Protein AF-A0A662Q399-F1 (afdb_monomer)

Structure (mmCIF, N/CA/C/O backbone):
data_AF-A0A662Q399-F1
#
_entry.id   AF-A0A662Q399-F1
#
loop_
_atom_site.group_PDB
_atom_site.id
_atom_site.type_symbol
_atom_site.label_atom_id
_atom_site.label_alt_id
_atom_site.label_comp_id
_atom_site.label_asym_id
_atom_site.label_entity_id
_atom_site.label_seq_id
_atom_site.pdbx_PDB_ins_code
_atom_site.Cartn_x
_atom_site.Cartn_y
_atom_site.Cartn_z
_atom_site.occupancy
_atom_site.B_iso_or_equiv
_atom_site.auth_seq_id
_atom_site.auth_comp_id
_atom_site.auth_asym_id
_atom_site.auth_atom_id
_atom_site.pdbx_PDB_model_num
ATOM 1 N N . VAL A 1 1 ? 0.016 -0.951 20.754 1.00 41.84 1 VAL A N 1
ATOM 2 C CA . VAL A 1 1 ? -0.625 -1.954 19.873 1.00 41.84 1 VAL A CA 1
ATOM 3 C C . VAL A 1 1 ? 0.482 -2.648 19.095 1.00 41.84 1 VAL A C 1
ATOM 5 O O . VAL A 1 1 ? 1.066 -2.036 18.216 1.00 41.84 1 VAL A O 1
ATOM 8 N N . SER A 1 2 ? 0.873 -3.854 19.509 1.00 47.62 2 SER A N 1
ATOM 9 C CA . SER A 1 2 ? 1.888 -4.662 18.822 1.00 47.62 2 SER A CA 1
ATOM 10 C C . SER A 1 2 ? 1.233 -5.969 18.406 1.00 47.62 2 SER A C 1
ATOM 12 O O . SER A 1 2 ? 1.162 -6.916 19.182 1.00 47.62 2 SER A O 1
ATOM 14 N N . ARG A 1 3 ? 0.682 -5.976 17.197 1.00 46.12 3 ARG A N 1
ATOM 15 C CA . ARG A 1 3 ? 0.411 -7.170 16.398 1.00 46.12 3 ARG A CA 1
ATOM 16 C C . ARG A 1 3 ? 0.568 -6.725 14.959 1.00 46.12 3 ARG A C 1
ATOM 18 O O . ARG A 1 3 ? -0.021 -5.726 14.561 1.00 46.12 3 ARG A O 1
ATOM 25 N N . LYS A 1 4 ? 1.413 -7.428 14.211 1.00 57.59 4 LYS A N 1
ATOM 26 C CA . LYS A 1 4 ? 1.781 -7.176 12.808 1.00 57.59 4 LYS A CA 1
ATOM 27 C C . LYS A 1 4 ? 0.601 -7.367 11.828 1.00 57.59 4 LYS A C 1
ATOM 29 O O . LYS A 1 4 ? 0.813 -7.770 10.694 1.00 57.59 4 LYS A O 1
ATOM 34 N N . GLU A 1 5 ? -0.628 -7.151 12.286 1.00 61.22 5 GLU A N 1
ATOM 35 C CA . GLU A 1 5 ? -1.873 -7.424 11.564 1.00 61.22 5 GLU A CA 1
ATOM 36 C C . GLU A 1 5 ? -2.336 -6.220 10.736 1.00 61.22 5 GLU A C 1
ATOM 38 O O . GLU A 1 5 ? -3.128 -6.393 9.820 1.00 61.22 5 GLU A O 1
ATOM 43 N N . LEU A 1 6 ? -1.828 -5.015 11.022 1.00 68.19 6 LEU A N 1
ATOM 44 C CA . LEU A 1 6 ? -2.197 -3.786 10.322 1.00 68.19 6 LEU A CA 1
ATOM 45 C C . LEU A 1 6 ? -0.966 -3.082 9.760 1.00 68.19 6 LEU A C 1
ATOM 47 O O . LEU A 1 6 ? 0.016 -2.866 10.477 1.00 68.19 6 LEU A O 1
ATOM 51 N N . ALA A 1 7 ? -1.034 -2.696 8.485 1.00 78.50 7 ALA A N 1
ATOM 52 C CA . ALA A 1 7 ? -0.051 -1.791 7.906 1.00 78.50 7 ALA A CA 1
ATOM 53 C C . ALA A 1 7 ? -0.134 -0.423 8.601 1.00 78.50 7 ALA A C 1
ATOM 55 O O . ALA A 1 7 ? -1.189 -0.021 9.100 1.00 78.50 7 ALA A O 1
ATOM 56 N N . LYS A 1 8 ? 0.975 0.318 8.635 1.00 78.50 8 LYS A N 1
ATOM 57 C CA . LYS A 1 8 ? 1.042 1.620 9.326 1.00 78.50 8 LYS A CA 1
ATOM 58 C C . LYS A 1 8 ? 0.017 2.608 8.767 1.00 78.50 8 LYS A C 1
ATOM 60 O O . LYS A 1 8 ? -0.556 3.404 9.504 1.00 78.50 8 LYS A O 1
ATOM 65 N N . GLU A 1 9 ? -0.241 2.502 7.471 1.00 84.50 9 GLU A N 1
ATOM 66 C CA . GLU A 1 9 ? -1.169 3.316 6.698 1.00 84.50 9 GLU A CA 1
ATOM 67 C C . GLU A 1 9 ? -2.642 3.023 7.027 1.00 84.50 9 GLU A C 1
ATOM 69 O O . GLU A 1 9 ? -3.494 3.855 6.738 1.00 84.50 9 GLU A O 1
ATOM 74 N N . ALA A 1 10 ? -2.948 1.884 7.658 1.00 87.25 10 ALA A N 1
ATOM 75 C CA . ALA A 1 10 ? -4.311 1.513 8.040 1.00 87.25 10 ALA A CA 1
ATOM 76 C C . ALA A 1 10 ? -4.788 2.190 9.332 1.00 87.25 10 ALA A C 1
ATOM 78 O O . ALA A 1 10 ? -5.990 2.337 9.546 1.00 87.25 10 ALA A O 1
ATOM 79 N N . ALA A 1 11 ? -3.866 2.592 10.216 1.00 88.06 11 ALA A N 1
ATOM 80 C CA . ALA A 1 11 ? -4.221 3.073 11.550 1.00 88.06 11 ALA A CA 1
ATOM 81 C C . ALA A 1 11 ? -5.193 4.274 11.536 1.00 88.06 11 ALA A C 1
ATOM 83 O O . ALA A 1 11 ? -6.176 4.226 12.278 1.00 88.06 11 ALA A O 1
ATOM 84 N N . PRO A 1 12 ? -5.007 5.315 10.697 1.00 89.69 12 PRO A N 1
ATOM 85 C CA . PRO A 1 12 ? -5.941 6.441 10.650 1.00 89.69 12 PRO A CA 1
ATOM 86 C C . PRO A 1 12 ? -7.351 6.044 10.194 1.00 89.69 12 PRO A C 1
ATOM 88 O O 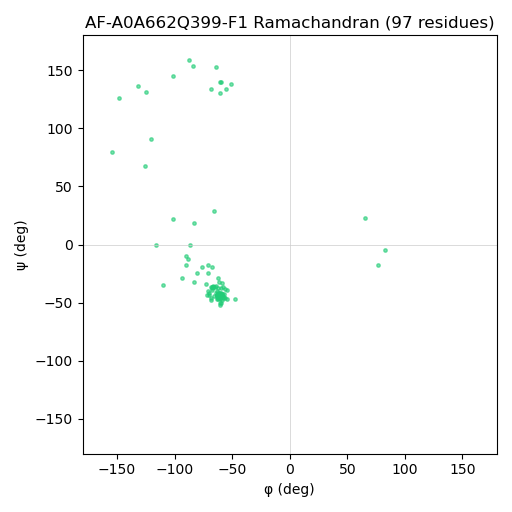. PRO A 1 12 ? -8.332 6.532 10.753 1.00 89.69 12 PRO A O 1
ATOM 91 N N . GLU A 1 13 ? -7.465 5.154 9.204 1.00 90.25 13 GLU A N 1
ATOM 92 C CA . GLU A 1 13 ? -8.762 4.707 8.676 1.00 90.25 13 GLU A CA 1
ATOM 93 C C . GLU A 1 13 ? -9.505 3.825 9.677 1.00 90.25 13 GLU A C 1
ATOM 95 O O . GLU A 1 13 ? -10.696 4.023 9.908 1.00 90.25 13 GLU A O 1
ATOM 100 N N . VAL A 1 14 ? -8.789 2.918 10.344 1.00 92.25 14 VAL A N 1
ATOM 101 C CA . VAL A 1 14 ? -9.348 2.083 11.413 1.00 92.25 14 VAL A CA 1
ATOM 102 C C . VAL A 1 14 ? -9.868 2.941 12.564 1.00 92.25 14 VAL A C 1
ATOM 104 O O . VAL A 1 14 ? -10.979 2.720 13.042 1.00 92.25 14 VAL A O 1
ATOM 107 N N . LEU A 1 15 ? -9.091 3.936 13.006 1.00 92.75 15 LEU A N 1
ATOM 108 C CA . LEU A 1 15 ? -9.504 4.835 14.086 1.00 92.75 15 LEU A CA 1
ATOM 109 C C . LEU A 1 15 ? -10.732 5.664 13.700 1.00 92.75 15 LEU A C 1
ATOM 111 O O . LEU A 1 15 ? -11.643 5.801 14.514 1.00 92.75 15 LEU A O 1
ATOM 115 N N . ARG A 1 16 ? -10.782 6.174 12.463 1.00 94.56 16 ARG A N 1
ATOM 116 C CA . ARG A 1 16 ? -11.956 6.884 11.941 1.00 94.56 16 ARG A CA 1
ATOM 117 C C . ARG A 1 16 ? -13.190 5.984 11.952 1.00 94.56 16 ARG A C 1
ATOM 119 O O . ARG A 1 16 ? -14.211 6.375 12.506 1.00 94.56 16 ARG A O 1
ATOM 126 N N . TRP A 1 17 ? -13.080 4.773 11.408 1.00 96.12 17 TRP A N 1
ATOM 127 C CA . TRP A 1 17 ? -14.203 3.840 11.337 1.00 96.12 17 TRP A CA 1
ATOM 128 C C . TRP A 1 17 ? -14.725 3.469 12.728 1.00 96.12 17 TRP A C 1
ATOM 130 O O . TRP A 1 17 ? -15.931 3.468 12.948 1.00 96.12 17 TRP A O 1
ATOM 140 N N . LEU A 1 18 ? -13.838 3.213 13.695 1.00 96.19 18 LEU A N 1
ATOM 141 C CA . LEU A 1 18 ? -14.235 2.915 15.077 1.00 96.19 18 LEU A CA 1
ATOM 142 C C . LEU A 1 18 ? -14.915 4.106 15.765 1.00 96.19 18 LEU A C 1
ATOM 144 O O . LEU A 1 18 ? -15.851 3.905 16.535 1.00 96.19 18 LEU A O 1
ATOM 148 N N . ALA A 1 19 ? -14.473 5.336 15.488 1.00 96.25 19 ALA A N 1
ATOM 149 C CA . ALA A 1 19 ? -15.108 6.542 16.016 1.00 96.25 19 ALA A CA 1
ATOM 150 C C . ALA A 1 19 ? -16.520 6.754 15.439 1.00 96.25 19 ALA A C 1
ATOM 152 O O . ALA A 1 19 ? -17.421 7.179 16.156 1.00 96.25 19 ALA A O 1
ATOM 153 N N . GLU A 1 20 ? -16.718 6.422 14.162 1.00 97.19 20 GLU A N 1
ATOM 154 C CA . GLU A 1 20 ? -18.022 6.471 13.486 1.00 97.19 20 GLU A CA 1
ATOM 155 C C . GLU A 1 20 ? -18.936 5.293 13.877 1.00 97.19 20 GLU A C 1
ATOM 157 O O . GLU A 1 20 ? -20.154 5.381 13.732 1.00 97.19 20 GLU A O 1
ATOM 162 N N . ASN A 1 21 ? -18.369 4.205 14.411 1.00 95.94 21 ASN A N 1
ATOM 163 C CA . ASN A 1 21 ? -19.074 2.973 14.771 1.00 95.94 21 ASN A CA 1
ATOM 164 C C . ASN A 1 21 ? -18.819 2.580 16.244 1.00 95.94 21 ASN A C 1
ATOM 166 O O . ASN A 1 21 ? -18.171 1.562 16.519 1.00 95.94 21 ASN A O 1
ATOM 170 N N . PRO A 1 22 ? -19.324 3.360 17.220 1.00 94.69 22 PRO A N 1
ATOM 171 C CA . PRO A 1 22 ? -19.103 3.085 18.635 1.00 94.69 22 PRO A CA 1
ATOM 172 C C . PRO A 1 22 ? -19.664 1.715 19.041 1.00 94.69 22 PRO A C 1
ATOM 174 O O . PRO A 1 22 ? -20.739 1.301 18.612 1.00 94.69 22 PRO A O 1
ATOM 177 N N . GLY A 1 23 ? -18.921 0.996 19.885 1.00 93.12 23 GLY A N 1
ATOM 178 C CA . GLY A 1 23 ? -19.277 -0.357 20.330 1.00 93.12 23 GLY A CA 1
ATOM 179 C C . GLY A 1 23 ? -18.881 -1.475 19.360 1.00 93.12 23 GLY A C 1
ATOM 180 O O . GLY A 1 23 ? -19.028 -2.646 19.708 1.00 93.12 23 GLY A O 1
ATOM 181 N N . LYS A 1 24 ? -18.343 -1.146 18.178 1.00 96.31 24 LYS A N 1
ATOM 182 C CA . LYS A 1 24 ? -17.759 -2.127 17.260 1.00 96.31 24 LYS A CA 1
ATOM 183 C C . LYS A 1 24 ? -16.313 -2.458 17.612 1.00 96.31 24 LYS A C 1
ATOM 185 O O . LYS A 1 24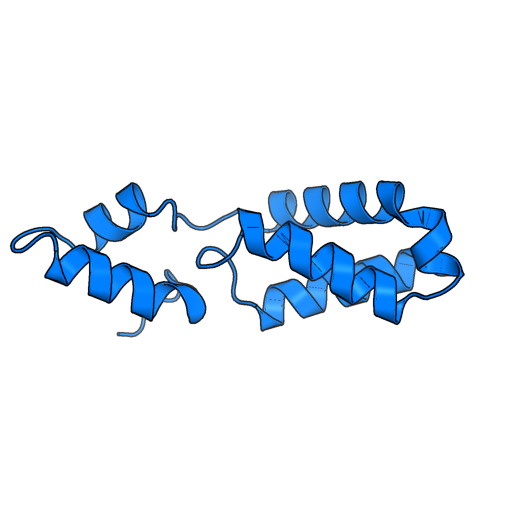 ? -15.584 -1.668 18.211 1.00 96.31 24 LYS A O 1
ATOM 190 N N . SER A 1 25 ? -15.900 -3.661 17.236 1.00 93.38 25 SER A N 1
ATOM 191 C CA . SER A 1 25 ? -14.564 -4.185 17.497 1.00 93.38 25 SER A CA 1
ATOM 192 C C . SER A 1 25 ? -13.561 -3.807 16.404 1.00 93.38 25 SER A C 1
ATOM 194 O O . SER A 1 25 ? -13.912 -3.563 15.250 1.00 93.38 25 SER A O 1
ATOM 196 N N . LEU A 1 26 ? -12.270 -3.850 16.751 1.00 89.31 26 LEU A N 1
ATOM 197 C CA . LEU A 1 26 ? -11.176 -3.701 15.785 1.00 89.31 26 LEU A CA 1
ATOM 198 C C . LEU A 1 26 ? -11.298 -4.699 14.625 1.00 89.31 26 LEU A C 1
ATOM 200 O O . LEU A 1 26 ? -11.052 -4.343 13.479 1.00 89.31 26 LEU A O 1
ATOM 204 N N . ARG A 1 27 ? -11.701 -5.941 14.911 1.00 88.62 27 ARG A N 1
ATOM 205 C CA . ARG A 1 27 ? -11.875 -6.976 13.888 1.00 88.62 27 ARG A CA 1
ATOM 206 C C . ARG A 1 27 ? -12.945 -6.588 12.870 1.00 88.62 27 ARG A C 1
ATOM 208 O O . ARG A 1 27 ? -12.713 -6.740 11.676 1.00 88.62 27 ARG A O 1
ATOM 215 N N . GLU A 1 28 ? -14.076 -6.061 13.333 1.00 92.00 28 GLU A N 1
ATOM 216 C CA . GLU A 1 28 ? -15.134 -5.569 12.443 1.00 92.00 28 GLU A CA 1
ATOM 217 C C . GLU A 1 28 ? -14.642 -4.403 11.581 1.00 92.00 28 GLU A C 1
ATOM 219 O O . GLU A 1 28 ? -14.946 -4.372 10.395 1.00 92.00 28 GLU A O 1
ATOM 224 N N . ALA A 1 29 ? -13.812 -3.508 12.129 1.00 92.25 29 ALA A N 1
ATOM 225 C CA . ALA A 1 29 ? -13.193 -2.435 11.351 1.00 92.25 29 ALA A CA 1
ATOM 226 C C . ALA A 1 29 ? -12.281 -2.983 10.241 1.00 92.25 29 ALA A C 1
ATOM 228 O O . ALA A 1 29 ? -12.363 -2.549 9.096 1.00 92.25 29 ALA A O 1
ATOM 229 N N . VAL A 1 30 ? -11.433 -3.970 10.555 1.00 88.62 30 VAL A N 1
ATOM 230 C CA . VAL A 1 30 ? -10.541 -4.609 9.570 1.00 88.62 30 VAL A CA 1
ATOM 231 C C . VAL A 1 30 ? -11.327 -5.293 8.457 1.00 88.62 30 VAL A C 1
ATOM 233 O O . VAL A 1 30 ? -10.954 -5.195 7.288 1.00 88.62 30 VAL A O 1
ATOM 236 N N . GLU A 1 31 ? -12.415 -5.977 8.806 1.00 89.25 31 GLU A N 1
ATOM 237 C CA . GLU A 1 31 ? -13.288 -6.631 7.833 1.00 89.25 31 GLU A CA 1
ATOM 238 C C . GLU A 1 31 ? -14.037 -5.608 6.967 1.00 89.25 31 GLU A C 1
ATOM 240 O O . GLU A 1 31 ? -14.029 -5.745 5.744 1.00 89.25 31 GLU A O 1
ATOM 245 N N . ALA A 1 32 ? -14.609 -4.563 7.570 1.00 89.81 32 ALA A N 1
ATOM 246 C CA . ALA A 1 32 ? -15.363 -3.524 6.869 1.00 89.81 32 ALA A CA 1
ATOM 247 C C . ALA A 1 32 ? -14.491 -2.665 5.940 1.00 89.81 32 ALA A C 1
ATOM 249 O O . ALA A 1 32 ? -14.937 -2.274 4.864 1.00 89.81 32 ALA A O 1
ATOM 250 N N . LEU A 1 33 ? -13.245 -2.395 6.336 1.00 88.25 33 LEU A N 1
ATOM 251 C CA . LEU A 1 33 ? -12.290 -1.604 5.557 1.00 88.25 33 LEU A CA 1
ATOM 252 C C . LEU A 1 33 ? -11.498 -2.447 4.541 1.00 88.25 33 LEU A C 1
ATOM 254 O O . LEU A 1 33 ? -10.650 -1.916 3.830 1.00 88.25 33 LEU A O 1
ATOM 258 N N . GLY A 1 34 ? -11.729 -3.764 4.470 1.00 86.25 34 GLY A N 1
ATOM 259 C CA . GLY A 1 34 ? -11.000 -4.644 3.551 1.00 86.25 34 GLY A CA 1
ATOM 260 C C . GLY A 1 34 ? -9.503 -4.760 3.866 1.00 86.25 34 GLY A C 1
ATOM 261 O O . GLY A 1 34 ? -8.711 -5.130 3.003 1.00 86.25 34 GLY A O 1
ATOM 262 N N . LEU A 1 35 ? -9.105 -4.489 5.110 1.00 86.12 35 LEU A N 1
ATOM 263 C CA . LEU A 1 35 ? -7.712 -4.453 5.570 1.00 86.12 35 LEU A CA 1
ATOM 264 C C . LEU A 1 35 ? -7.160 -5.839 5.918 1.00 86.12 35 LEU A C 1
ATOM 266 O O . LEU A 1 35 ? -6.166 -5.964 6.635 1.00 86.12 35 LEU A O 1
ATOM 270 N N . LYS A 1 36 ? -7.813 -6.901 5.435 1.00 79.50 36 LYS A N 1
ATOM 271 C CA . LYS A 1 36 ? -7.346 -8.266 5.657 1.00 79.50 36 LYS A CA 1
ATOM 272 C C . LYS A 1 36 ? -5.938 -8.431 5.068 1.00 79.50 36 LYS A C 1
ATOM 274 O O . LYS A 1 36 ? -5.689 -7.921 3.966 1.00 79.50 36 LYS A O 1
ATOM 279 N N . PRO A 1 37 ? -5.044 -9.155 5.770 1.00 72.25 37 PRO A N 1
ATOM 280 C CA . PRO A 1 37 ? -3.720 -9.471 5.259 1.00 72.25 37 PRO A CA 1
ATOM 281 C C . PRO A 1 37 ? -3.808 -10.078 3.861 1.00 72.25 37 PRO A C 1
ATOM 283 O O . PRO A 1 37 ? -4.685 -10.898 3.586 1.00 72.25 37 PRO A O 1
ATOM 286 N N . VAL A 1 38 ? -2.899 -9.658 2.989 1.00 83.31 38 VAL A N 1
ATOM 287 C CA . VAL A 1 38 ? -2.724 -10.244 1.659 1.00 83.31 38 VAL A CA 1
ATOM 288 C C . VAL A 1 38 ? -1.539 -11.178 1.639 1.00 83.31 38 VAL A C 1
ATOM 290 O O . VAL A 1 38 ? -0.513 -10.912 2.271 1.00 83.31 38 VAL A O 1
ATOM 293 N N . GLU A 1 39 ? -1.668 -12.238 0.854 1.00 87.50 39 GLU A N 1
ATOM 294 C CA . GLU A 1 39 ? -0.548 -13.109 0.545 1.00 87.50 39 GLU A CA 1
ATOM 295 C C . GLU A 1 39 ? 0.460 -12.364 -0.330 1.00 87.50 39 GLU A C 1
ATOM 297 O O . GLU A 1 39 ? 0.109 -11.718 -1.319 1.00 87.50 39 GLU A O 1
ATOM 302 N N . LEU A 1 40 ? 1.746 -12.465 0.013 1.00 85.81 40 LEU A N 1
ATOM 303 C CA . LEU A 1 40 ? 2.799 -11.767 -0.734 1.00 85.81 40 LEU A CA 1
ATOM 304 C C . LEU A 1 40 ? 2.882 -12.229 -2.192 1.00 85.81 40 LEU A C 1
ATOM 306 O O . LEU A 1 40 ? 3.236 -11.427 -3.050 1.00 85.81 40 LEU A O 1
ATOM 310 N N . GLY A 1 41 ? 2.508 -13.480 -2.475 1.00 90.69 41 GLY A N 1
ATOM 311 C CA . GLY A 1 41 ? 2.446 -14.007 -3.839 1.00 90.69 41 GLY A CA 1
ATOM 312 C C . GLY A 1 41 ? 1.403 -13.306 -4.717 1.00 90.69 41 GLY A C 1
ATOM 313 O O . GLY A 1 41 ? 1.671 -13.067 -5.890 1.00 90.69 41 GLY A O 1
ATOM 314 N N . GLU A 1 42 ? 0.253 -12.907 -4.160 1.00 92.19 42 GLU A N 1
ATOM 315 C CA . GLU A 1 42 ? -0.767 -12.126 -4.884 1.00 92.19 42 GLU A CA 1
ATOM 316 C C . GLU A 1 42 ? -0.224 -10.739 -5.247 1.00 92.19 42 GLU A C 1
ATOM 318 O O . GLU A 1 42 ? -0.358 -10.272 -6.381 1.00 92.19 42 GLU A O 1
ATOM 323 N N . VAL A 1 43 ? 0.450 -10.099 -4.287 1.00 93.38 43 VAL A N 1
ATOM 324 C CA . VAL A 1 43 ? 1.073 -8.788 -4.490 1.00 93.38 43 VAL A CA 1
ATOM 325 C C . VAL A 1 43 ? 2.156 -8.876 -5.565 1.00 93.38 43 VAL A C 1
ATOM 327 O O . VAL A 1 43 ? 2.169 -8.057 -6.480 1.00 93.38 43 VAL A O 1
ATOM 330 N N . GLU A 1 44 ? 3.031 -9.882 -5.497 1.00 94.69 44 GLU A N 1
ATOM 331 C CA . GLU A 1 44 ? 4.077 -10.115 -6.497 1.00 94.69 44 GLU A CA 1
ATOM 332 C C . GLU A 1 44 ? 3.497 -10.358 -7.895 1.00 94.69 44 GLU A C 1
ATOM 334 O O . GLU A 1 44 ? 3.936 -9.715 -8.852 1.00 94.69 44 GLU A O 1
ATOM 339 N N . ALA A 1 45 ? 2.483 -11.218 -8.021 1.00 95.25 45 ALA A N 1
ATOM 340 C CA . ALA A 1 45 ? 1.815 -11.475 -9.294 1.00 95.25 45 ALA A CA 1
ATOM 341 C C . ALA A 1 45 ? 1.246 -10.184 -9.899 1.00 95.25 45 ALA A C 1
ATOM 343 O O . ALA A 1 45 ? 1.443 -9.912 -11.085 1.00 95.25 45 ALA A O 1
ATOM 344 N N . LYS A 1 46 ? 0.622 -9.333 -9.072 1.00 95.75 46 LYS A N 1
ATOM 345 C CA . LYS A 1 46 ? 0.096 -8.047 -9.539 1.00 95.75 46 LYS A CA 1
ATOM 346 C C . LYS A 1 46 ? 1.197 -7.076 -9.962 1.00 95.75 46 LYS A C 1
ATOM 348 O O . LYS A 1 46 ? 1.013 -6.332 -10.923 1.00 95.75 46 LYS A O 1
ATOM 353 N N . ILE A 1 47 ? 2.338 -7.071 -9.271 1.00 95.56 47 ILE A N 1
ATOM 354 C CA . ILE A 1 47 ? 3.490 -6.256 -9.676 1.00 95.56 47 ILE A CA 1
ATOM 355 C C . ILE A 1 47 ? 4.008 -6.716 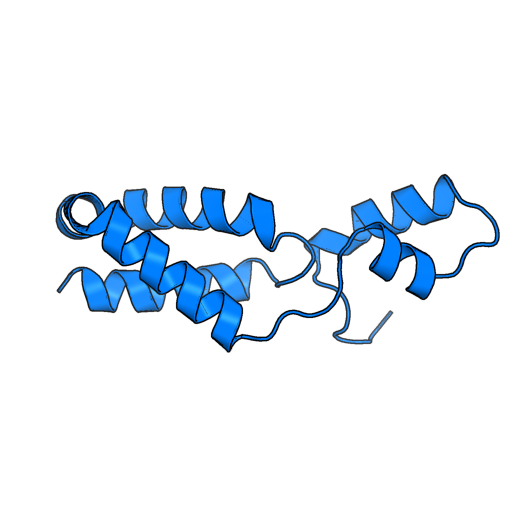-11.043 1.00 95.56 47 ILE A C 1
ATOM 357 O O . ILE A 1 47 ? 4.268 -5.864 -11.888 1.00 95.56 47 ILE A O 1
ATOM 361 N N . ARG A 1 48 ? 4.124 -8.030 -11.280 1.00 95.50 48 ARG A N 1
ATOM 362 C CA . ARG A 1 48 ? 4.574 -8.582 -12.570 1.00 95.50 48 ARG A CA 1
ATOM 363 C C . ARG A 1 48 ? 3.620 -8.229 -13.710 1.00 95.50 48 ARG A C 1
ATOM 365 O O . ARG A 1 48 ? 4.078 -7.738 -14.733 1.00 95.50 48 ARG A O 1
ATOM 372 N N . GLU A 1 49 ? 2.312 -8.356 -13.494 1.00 95.75 49 GLU A N 1
ATOM 373 C CA . GLU A 1 49 ? 1.290 -7.932 -14.465 1.00 95.75 49 GLU A CA 1
ATOM 374 C C . GLU A 1 49 ? 1.437 -6.442 -14.834 1.00 95.75 49 GLU A C 1
ATOM 376 O O . GLU A 1 49 ? 1.412 -6.064 -16.006 1.00 95.75 49 GLU A O 1
ATOM 381 N N . LEU A 1 50 ? 1.626 -5.571 -13.834 1.00 95.31 50 LEU A N 1
ATOM 382 C CA . LEU A 1 50 ? 1.841 -4.143 -14.076 1.00 95.31 50 LEU A CA 1
ATOM 383 C C . LEU A 1 50 ? 3.188 -3.873 -14.757 1.00 95.31 50 LEU A C 1
ATOM 385 O O . LEU A 1 50 ? 3.271 -2.978 -15.596 1.00 95.31 50 LEU A O 1
ATOM 389 N N . ALA A 1 51 ? 4.231 -4.629 -14.419 1.00 93.56 51 ALA A N 1
ATOM 390 C CA . ALA A 1 51 ? 5.532 -4.500 -15.053 1.00 93.56 51 ALA A CA 1
ATOM 391 C C . ALA A 1 51 ? 5.449 -4.848 -16.548 1.00 93.56 51 ALA A C 1
ATOM 393 O O . ALA A 1 51 ? 5.875 -4.054 -17.382 1.00 93.56 51 ALA A O 1
ATOM 394 N N . GLU A 1 52 ? 4.803 -5.957 -16.906 1.00 93.50 52 GLU A N 1
ATOM 395 C CA . GLU A 1 52 ? 4.553 -6.326 -18.304 1.00 93.50 52 GLU A CA 1
ATOM 396 C C . GLU A 1 52 ? 3.755 -5.241 -19.040 1.00 93.50 52 GLU A C 1
ATOM 398 O O . GLU A 1 52 ? 4.155 -4.789 -20.115 1.00 93.50 52 GLU A O 1
ATOM 403 N N . LYS A 1 53 ? 2.681 -4.734 -18.417 1.00 94.50 53 LYS A N 1
ATOM 404 C CA . LYS A 1 53 ? 1.857 -3.644 -18.965 1.00 94.50 53 LYS A CA 1
ATOM 405 C C . LYS A 1 53 ? 2.657 -2.367 -19.246 1.00 94.50 53 LYS A C 1
ATOM 407 O O . LYS A 1 53 ? 2.368 -1.665 -20.213 1.00 94.50 53 LYS A O 1
ATOM 412 N N . TYR A 1 54 ? 3.635 -2.040 -18.401 1.00 93.44 54 TYR A N 1
ATOM 413 C CA . TYR A 1 54 ? 4.469 -0.842 -18.527 1.00 93.44 54 TYR A CA 1
ATOM 414 C C . TYR A 1 54 ? 5.861 -1.136 -19.121 1.00 93.44 54 TYR A C 1
ATOM 416 O O . TYR A 1 54 ? 6.771 -0.327 -18.944 1.00 93.44 54 TYR A O 1
ATOM 424 N N . GLY A 1 55 ? 6.035 -2.244 -19.855 1.00 91.12 55 GLY A N 1
ATOM 425 C CA . GLY A 1 55 ? 7.325 -2.710 -20.389 1.00 91.12 55 GLY A CA 1
ATOM 426 C C . GLY A 1 55 ? 8.174 -1.640 -21.089 1.00 91.12 55 GLY A C 1
ATOM 427 O O . GLY A 1 55 ? 9.361 -1.493 -20.797 1.00 91.12 55 GLY A O 1
ATOM 428 N N . ASP A 1 56 ? 7.575 -0.834 -21.970 1.00 92.44 56 ASP A N 1
ATOM 429 C CA . ASP A 1 56 ? 8.287 0.256 -22.659 1.00 92.44 56 ASP A CA 1
ATOM 430 C C . ASP A 1 56 ? 8.739 1.372 -21.708 1.00 92.44 56 ASP A C 1
ATOM 432 O O . ASP A 1 56 ? 9.825 1.944 -21.854 1.00 92.44 56 ASP A O 1
ATOM 436 N N . LEU A 1 57 ? 7.920 1.678 -20.701 1.00 93.00 57 LEU A N 1
ATOM 437 C CA . LEU A 1 57 ? 8.240 2.684 -19.696 1.00 93.00 57 LEU A CA 1
ATOM 438 C C . LEU A 1 57 ? 9.317 2.188 -18.727 1.00 93.00 57 LEU A C 1
ATOM 440 O O . LEU A 1 57 ? 10.146 2.984 -18.299 1.00 93.00 57 LEU A O 1
ATOM 444 N N . LEU A 1 58 ? 9.341 0.891 -18.406 1.00 93.56 58 LEU A N 1
ATOM 445 C CA . LEU A 1 58 ? 10.388 0.291 -17.576 1.00 93.56 58 LEU A CA 1
ATOM 446 C C . LEU A 1 58 ? 11.765 0.443 -18.210 1.00 93.56 58 LEU A C 1
ATOM 448 O O . LEU A 1 58 ? 12.707 0.795 -17.510 1.00 93.56 58 LEU A O 1
ATOM 452 N N . ARG A 1 59 ? 11.865 0.235 -19.527 1.00 91.19 59 ARG A N 1
ATOM 453 C CA . ARG A 1 59 ? 13.122 0.388 -20.271 1.00 91.19 59 ARG A CA 1
ATOM 454 C C . ARG A 1 59 ? 13.539 1.848 -20.429 1.00 91.19 59 ARG A C 1
ATOM 456 O O . ARG A 1 59 ? 14.707 2.181 -20.266 1.00 91.19 59 ARG A O 1
ATOM 463 N N . SER A 1 60 ? 12.593 2.728 -20.754 1.00 94.31 60 SER A N 1
ATOM 464 C CA . SER A 1 60 ? 12.893 4.135 -21.065 1.00 94.31 60 SER A CA 1
ATOM 465 C C . SER A 1 60 ? 13.019 5.033 -19.829 1.00 94.31 60 SER A C 1
ATOM 467 O O . SER A 1 60 ? 13.788 5.993 -19.839 1.00 94.31 60 SER A O 1
ATOM 469 N N . ASN A 1 61 ? 12.269 4.754 -18.759 1.00 94.62 61 ASN A N 1
ATOM 470 C CA . ASN A 1 61 ? 12.302 5.515 -17.513 1.00 94.62 61 ASN A CA 1
ATOM 471 C C . ASN A 1 61 ? 11.869 4.658 -16.300 1.00 94.62 61 ASN A C 1
ATOM 473 O O . ASN A 1 61 ? 10.746 4.811 -15.794 1.00 94.62 61 ASN A O 1
ATOM 477 N N . PRO A 1 62 ? 12.771 3.808 -15.769 1.00 92.75 62 PRO A N 1
ATOM 478 C CA . PRO A 1 62 ? 12.468 2.905 -14.657 1.00 92.75 62 PRO A CA 1
ATOM 479 C C . PRO A 1 62 ? 11.931 3.631 -13.415 1.00 92.75 62 PRO A C 1
ATOM 481 O O . PRO A 1 62 ? 10.996 3.165 -12.768 1.00 92.75 62 PRO A O 1
ATOM 484 N N . ARG A 1 63 ? 12.467 4.819 -13.094 1.00 93.75 63 ARG A N 1
ATOM 485 C CA . ARG A 1 63 ? 12.020 5.611 -11.932 1.00 93.75 63 ARG A CA 1
ATOM 486 C C . ARG A 1 63 ? 10.562 6.047 -12.066 1.00 93.75 63 ARG A C 1
ATOM 488 O O . ARG A 1 63 ? 9.800 5.957 -11.103 1.00 93.75 63 ARG A O 1
ATOM 495 N N . LYS A 1 64 ? 10.160 6.505 -13.256 1.00 94.75 64 LYS A N 1
ATOM 496 C CA . LYS A 1 64 ? 8.765 6.867 -13.532 1.00 94.75 64 LYS A CA 1
ATOM 497 C C . LYS A 1 64 ? 7.863 5.633 -13.513 1.00 94.75 64 LYS A C 1
ATOM 499 O O . LYS A 1 64 ? 6.769 5.714 -12.960 1.00 94.75 64 LYS A O 1
ATOM 504 N N . ALA A 1 65 ? 8.328 4.501 -14.046 1.00 95.12 65 ALA A N 1
ATOM 505 C CA . ALA A 1 65 ? 7.593 3.240 -13.988 1.00 95.12 65 ALA A CA 1
ATOM 506 C C . ALA A 1 65 ? 7.312 2.812 -12.538 1.00 95.12 65 ALA A C 1
ATOM 508 O O . ALA A 1 65 ? 6.157 2.559 -12.204 1.00 95.12 65 ALA A O 1
ATOM 509 N N . VAL A 1 66 ? 8.320 2.842 -11.653 1.00 95.88 66 VAL A N 1
ATOM 510 C CA . VAL A 1 66 ? 8.138 2.567 -10.213 1.00 95.88 66 VAL A CA 1
ATOM 511 C C . VAL A 1 66 ? 7.060 3.470 -9.615 1.00 95.88 66 VAL A C 1
ATOM 513 O O . VAL A 1 66 ? 6.173 2.980 -8.922 1.00 95.88 66 VAL A O 1
ATOM 516 N N . SER A 1 67 ? 7.090 4.777 -9.899 1.00 95.94 67 SER A N 1
ATOM 517 C CA . SER A 1 67 ? 6.098 5.717 -9.359 1.00 95.94 67 SER A CA 1
ATOM 518 C C . SER A 1 67 ? 4.669 5.409 -9.823 1.00 95.94 67 SER A C 1
ATOM 520 O O . SER A 1 67 ? 3.749 5.458 -9.005 1.00 95.94 67 SER A O 1
ATOM 522 N N . ILE A 1 68 ? 4.475 5.062 -11.099 1.00 95.50 68 ILE A N 1
ATOM 523 C CA . ILE A 1 68 ? 3.155 4.709 -11.645 1.00 95.50 68 ILE A CA 1
ATOM 524 C C . ILE A 1 68 ? 2.663 3.382 -11.063 1.00 95.50 68 ILE A C 1
ATOM 526 O O . ILE A 1 68 ? 1.537 3.312 -10.572 1.00 95.50 68 ILE A O 1
ATOM 530 N N . ILE A 1 69 ? 3.519 2.357 -11.054 1.00 95.62 69 ILE A N 1
ATOM 531 C CA . ILE A 1 69 ? 3.200 1.032 -10.509 1.00 95.62 69 ILE A CA 1
ATOM 532 C C . ILE A 1 69 ? 2.831 1.145 -9.026 1.00 95.62 69 ILE A C 1
ATOM 534 O O . ILE A 1 69 ? 1.817 0.598 -8.599 1.00 95.62 69 ILE A O 1
ATOM 538 N N . MET A 1 70 ? 3.590 1.920 -8.246 1.00 95.69 70 MET A N 1
ATOM 539 C CA . MET A 1 70 ? 3.257 2.206 -6.848 1.00 95.69 70 MET A CA 1
ATOM 540 C C . MET A 1 70 ? 1.894 2.883 -6.707 1.00 95.69 70 MET A C 1
ATOM 542 O O . MET A 1 70 ? 1.122 2.509 -5.828 1.00 95.69 70 MET A O 1
ATOM 546 N N . GLY A 1 71 ? 1.579 3.856 -7.566 1.00 94.81 71 GLY A N 1
ATOM 547 C CA . GLY A 1 71 ? 0.279 4.524 -7.569 1.00 94.81 71 GLY A CA 1
ATOM 548 C C . GLY A 1 71 ? -0.881 3.555 -7.808 1.00 94.81 71 GLY A C 1
ATOM 549 O O . GLY A 1 71 ? -1.895 3.637 -7.117 1.00 94.81 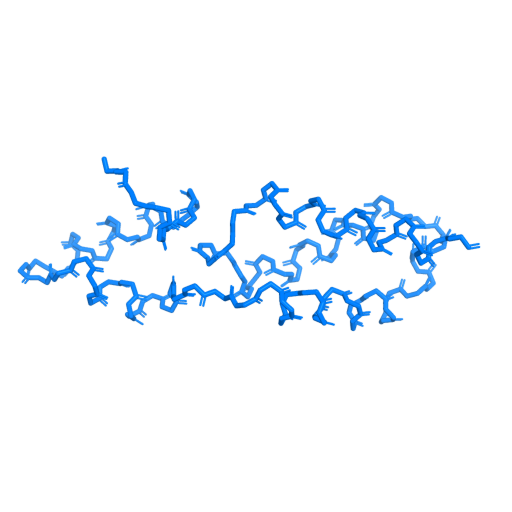71 GLY A O 1
ATOM 550 N N . ASP A 1 72 ? -0.725 2.614 -8.737 1.00 95.00 72 ASP A N 1
ATOM 551 C CA . ASP A 1 72 ? -1.741 1.598 -9.023 1.00 95.00 72 ASP A CA 1
ATOM 552 C C . ASP A 1 72 ? -1.878 0.580 -7.884 1.00 95.00 72 ASP A C 1
ATOM 554 O O . ASP 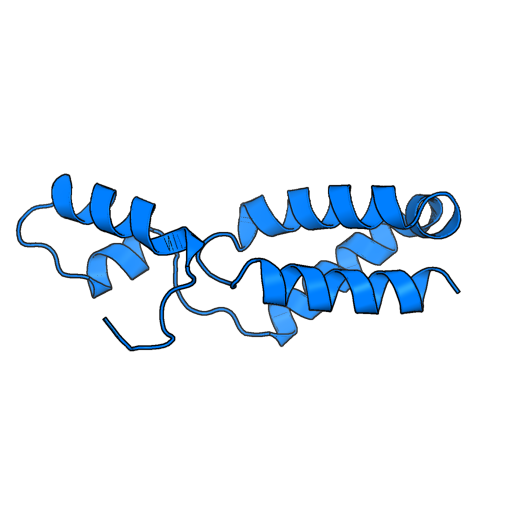A 1 72 ? -2.994 0.288 -7.452 1.00 95.00 72 ASP A O 1
ATOM 558 N N . LEU A 1 73 ? -0.767 0.103 -7.320 1.00 94.62 73 LEU A N 1
ATOM 559 C CA . LEU A 1 73 ? -0.793 -0.841 -6.199 1.00 94.62 73 LEU A CA 1
ATOM 560 C C . LEU A 1 73 ? -1.361 -0.211 -4.925 1.00 94.62 73 LEU A C 1
ATOM 562 O O . LEU A 1 73 ? -2.106 -0.860 -4.197 1.00 94.62 73 LEU A O 1
ATOM 566 N N . MET A 1 74 ? -1.075 1.064 -4.665 1.00 91.12 74 MET A N 1
ATOM 567 C CA . MET A 1 74 ? -1.598 1.783 -3.501 1.00 91.12 74 MET A CA 1
ATOM 568 C C . MET A 1 74 ? -3.114 2.004 -3.553 1.00 91.12 74 MET A C 1
ATOM 570 O O . MET A 1 74 ? -3.715 2.223 -2.507 1.00 91.12 74 MET A O 1
ATOM 574 N N . LYS A 1 75 ? -3.760 1.919 -4.721 1.00 90.69 75 LYS A N 1
ATOM 575 C CA . LYS A 1 75 ? -5.234 1.925 -4.803 1.00 90.69 75 LYS A CA 1
ATOM 576 C C . LYS A 1 75 ? -5.849 0.625 -4.279 1.00 90.69 75 LYS A C 1
ATOM 578 O O . LYS A 1 75 ? -7.004 0.626 -3.879 1.00 90.69 75 LYS A O 1
ATOM 583 N N . VAL A 1 76 ? -5.089 -0.472 -4.303 1.00 89.31 76 VAL A N 1
ATOM 584 C CA . VAL A 1 76 ? -5.586 -1.834 -4.038 1.00 89.31 76 VAL A CA 1
ATOM 585 C C . VAL A 1 76 ? -5.078 -2.394 -2.705 1.00 89.31 76 VAL A C 1
ATOM 587 O O . VAL A 1 76 ? -5.787 -3.135 -2.023 1.00 89.31 76 VAL A O 1
ATOM 590 N N . TYR A 1 77 ? -3.844 -2.055 -2.329 1.00 90.81 77 TYR A N 1
ATOM 591 C CA . TYR A 1 77 ? -3.124 -2.668 -1.209 1.00 90.81 77 TYR A CA 1
ATOM 592 C C . TYR A 1 77 ? -2.808 -1.704 -0.063 1.00 90.81 77 TYR A C 1
ATOM 594 O O . TYR A 1 77 ? -2.217 -2.125 0.935 1.00 90.81 77 TYR A O 1
ATOM 602 N N . ARG A 1 78 ? -3.193 -0.424 -0.168 1.00 87.75 78 ARG A N 1
ATOM 603 C CA . ARG A 1 78 ? -3.038 0.527 0.941 1.00 87.75 78 ARG A CA 1
ATOM 604 C C . ARG A 1 78 ? -3.730 -0.021 2.185 1.00 87.75 78 ARG A C 1
ATOM 606 O O . ARG A 1 78 ? -4.829 -0.5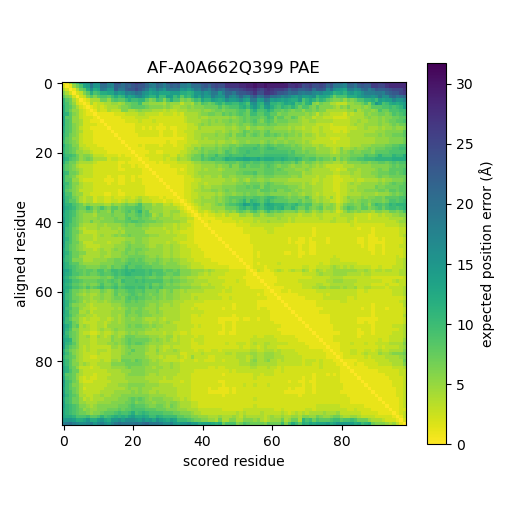55 2.112 1.00 87.75 78 ARG A O 1
ATOM 613 N N . GLY A 1 79 ? -3.036 0.060 3.316 1.00 87.12 79 GLY A N 1
ATOM 614 C CA . GLY A 1 79 ? -3.526 -0.459 4.591 1.00 87.12 79 GLY A CA 1
ATOM 615 C C . GLY A 1 79 ? -3.439 -1.988 4.742 1.00 87.12 79 GLY A C 1
ATOM 616 O O . GLY A 1 79 ? -3.425 -2.479 5.868 1.00 87.12 79 GLY A O 1
ATOM 617 N N . ARG A 1 80 ? -3.290 -2.740 3.643 1.00 88.00 80 ARG A N 1
ATOM 618 C CA . ARG A 1 80 ? -3.109 -4.206 3.631 1.00 88.00 80 ARG A CA 1
ATOM 619 C C . ARG A 1 80 ? -1.631 -4.609 3.605 1.00 88.00 80 ARG A C 1
ATOM 621 O O . ARG A 1 80 ? -1.267 -5.664 4.116 1.00 88.00 80 ARG A O 1
ATOM 628 N N . VAL A 1 81 ? -0.773 -3.764 3.027 1.00 88.00 81 VAL A N 1
ATOM 629 C CA . VAL A 1 81 ? 0.685 -3.952 2.933 1.00 88.00 81 VAL A CA 1
ATOM 630 C C . VAL A 1 81 ? 1.393 -2.670 3.367 1.00 88.00 81 VAL A C 1
ATOM 632 O O . VAL A 1 81 ? 0.993 -1.582 2.961 1.00 88.00 81 VAL A O 1
ATOM 635 N N . ASP A 1 82 ? 2.459 -2.798 4.165 1.00 87.81 82 ASP A N 1
ATOM 636 C CA . ASP A 1 82 ? 3.335 -1.668 4.514 1.00 87.81 82 ASP A CA 1
ATOM 637 C C . ASP A 1 82 ? 3.962 -1.076 3.241 1.00 87.81 82 ASP A C 1
ATOM 639 O O . ASP A 1 82 ? 4.513 -1.803 2.403 1.00 87.81 82 ASP A O 1
ATOM 643 N N . GLY A 1 83 ? 3.881 0.248 3.095 1.00 89.4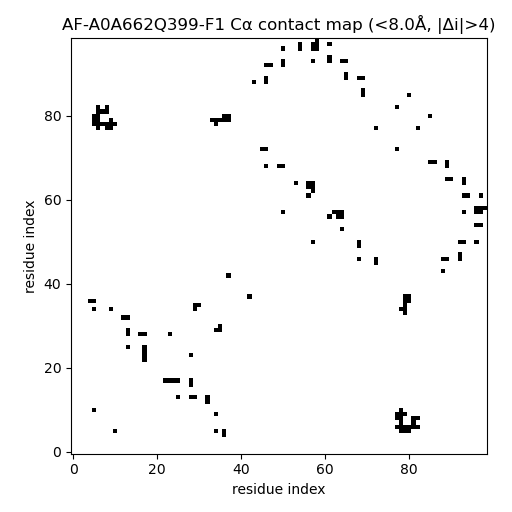4 83 GLY A N 1
ATOM 644 C CA . GLY A 1 83 ? 4.308 0.929 1.879 1.00 89.44 83 GLY A CA 1
ATOM 645 C C . GLY A 1 83 ? 5.794 0.761 1.563 1.00 89.44 83 GLY A C 1
ATOM 646 O O . GLY A 1 83 ? 6.155 0.674 0.388 1.00 89.44 83 GLY A O 1
ATOM 647 N N . ALA A 1 84 ? 6.655 0.642 2.578 1.00 90.81 84 ALA A N 1
ATOM 648 C CA . ALA A 1 84 ? 8.082 0.411 2.369 1.00 90.81 84 ALA A CA 1
ATOM 649 C C . ALA A 1 84 ? 8.341 -1.006 1.845 1.00 90.81 84 ALA A C 1
ATOM 651 O O . ALA A 1 84 ? 9.140 -1.186 0.924 1.00 90.81 84 ALA A O 1
ATOM 652 N N . LYS A 1 85 ? 7.621 -2.008 2.367 1.00 91.31 85 LYS A N 1
ATOM 653 C CA . LYS A 1 85 ? 7.689 -3.381 1.846 1.00 91.31 85 LYS A CA 1
ATOM 654 C C . LYS A 1 85 ? 7.194 -3.455 0.401 1.00 91.31 85 LYS A C 1
ATOM 656 O O . LYS A 1 85 ? 7.834 -4.092 -0.433 1.00 91.31 85 LYS A O 1
ATOM 661 N N . LEU A 1 86 ? 6.087 -2.781 0.092 1.00 92.81 86 LEU A N 1
ATOM 662 C CA . LEU A 1 86 ? 5.547 -2.716 -1.267 1.00 92.81 86 LEU A CA 1
ATOM 663 C C . LEU A 1 86 ? 6.536 -2.057 -2.236 1.00 92.81 86 LEU A C 1
ATOM 665 O O . LEU A 1 86 ? 6.818 -2.609 -3.297 1.00 92.81 86 LEU A O 1
ATOM 669 N N . TYR A 1 87 ? 7.137 -0.937 -1.830 1.00 95.25 87 TYR A N 1
AT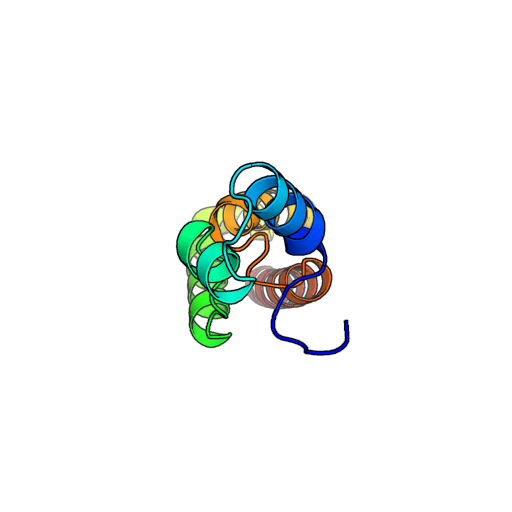OM 670 C CA . TYR A 1 87 ? 8.166 -0.248 -2.605 1.00 95.25 87 TYR A CA 1
ATOM 671 C C . TYR A 1 87 ? 9.388 -1.131 -2.889 1.00 95.25 87 TYR A C 1
ATOM 673 O O . TYR A 1 87 ? 9.888 -1.139 -4.015 1.00 95.25 87 TYR A O 1
ATOM 681 N N . GLN A 1 88 ? 9.858 -1.899 -1.899 1.00 95.44 88 GLN A N 1
ATOM 682 C CA . GLN A 1 88 ? 10.968 -2.839 -2.082 1.00 95.44 88 GLN A CA 1
ATOM 683 C C . GLN A 1 88 ? 10.646 -3.915 -3.127 1.00 95.44 88 GLN A C 1
ATOM 685 O O . GLN A 1 88 ? 11.470 -4.173 -4.003 1.00 95.44 88 GLN A O 1
ATOM 690 N N . MET A 1 89 ? 9.448 -4.509 -3.069 1.00 95.38 89 MET A N 1
ATOM 691 C CA . MET A 1 89 ? 9.018 -5.529 -4.036 1.00 95.38 89 MET A CA 1
ATOM 692 C C . MET A 1 89 ? 8.928 -4.957 -5.456 1.00 95.38 89 MET A C 1
ATOM 694 O O . MET A 1 89 ? 9.457 -5.554 -6.392 1.00 95.38 89 MET A O 1
ATOM 698 N N . VAL A 1 90 ? 8.325 -3.772 -5.609 1.00 96.38 90 VAL A N 1
ATOM 699 C CA . VAL A 1 90 ? 8.232 -3.080 -6.904 1.00 96.38 90 VAL A CA 1
ATOM 700 C C . VAL A 1 90 ? 9.614 -2.764 -7.456 1.00 96.38 90 VAL A C 1
ATOM 702 O O . VAL A 1 90 ? 9.903 -3.106 -8.596 1.00 96.38 90 VAL A O 1
ATOM 705 N N . SER A 1 91 ? 10.481 -2.147 -6.651 1.00 95.31 91 SER A N 1
ATOM 706 C CA . SER A 1 91 ? 11.815 -1.730 -7.098 1.00 95.31 91 SER A CA 1
ATOM 707 C C . SER A 1 91 ? 12.633 -2.917 -7.607 1.00 95.31 91 SER A C 1
ATOM 709 O O . SER A 1 91 ? 13.249 -2.816 -8.663 1.00 95.31 91 SER A O 1
ATOM 711 N N . LYS A 1 92 ? 12.572 -4.055 -6.902 1.00 94.88 92 LYS A N 1
ATOM 712 C CA . LYS A 1 92 ? 13.250 -5.292 -7.298 1.00 94.88 92 LYS A CA 1
ATOM 713 C C . LYS A 1 92 ? 12.766 -5.805 -8.660 1.00 94.88 92 LYS A C 1
ATOM 715 O O . LYS A 1 92 ? 13.578 -6.042 -9.546 1.00 94.88 92 LYS A O 1
ATOM 720 N N . ILE A 1 93 ? 11.452 -5.944 -8.842 1.00 93.56 93 ILE A N 1
ATOM 721 C CA . ILE A 1 93 ? 10.873 -6.495 -10.081 1.00 93.56 93 ILE A CA 1
ATOM 722 C C . ILE A 1 93 ? 11.096 -5.549 -11.266 1.00 93.56 93 ILE A C 1
ATOM 724 O O . ILE A 1 93 ? 11.379 -5.998 -12.377 1.00 93.56 93 ILE A O 1
ATOM 728 N N . VAL A 1 94 ? 11.004 -4.237 -11.035 1.00 92.12 94 VAL A N 1
ATOM 729 C CA . VAL A 1 94 ? 11.303 -3.232 -12.060 1.00 92.12 94 VAL A CA 1
ATOM 730 C C . VAL A 1 94 ? 12.762 -3.313 -12.496 1.00 92.12 94 VAL A C 1
ATOM 732 O O . VAL A 1 94 ? 13.025 -3.308 -13.695 1.00 92.12 94 VAL A O 1
ATOM 735 N N . GLU A 1 95 ? 13.702 -3.432 -11.557 1.00 90.75 95 GLU A N 1
ATOM 736 C CA . GLU A 1 95 ? 15.123 -3.578 -11.881 1.00 90.75 95 GLU A CA 1
ATOM 737 C C . GLU A 1 95 ? 15.386 -4.845 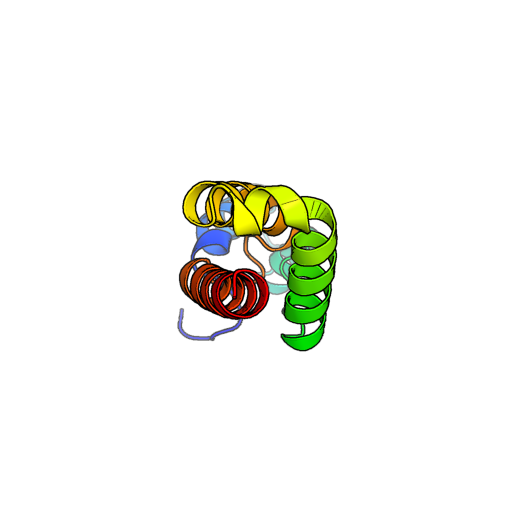-12.711 1.00 90.75 95 GLU A C 1
ATOM 739 O O . GLU A 1 95 ? 16.066 -4.769 -13.733 1.00 90.75 95 GLU A O 1
ATOM 744 N N . GLU A 1 96 ? 14.798 -5.983 -12.325 1.00 89.94 96 GLU A N 1
ATOM 745 C CA . GLU A 1 96 ? 14.868 -7.251 -13.070 1.00 89.94 96 GLU A CA 1
ATOM 746 C C . GLU A 1 96 ? 14.302 -7.136 -14.493 1.00 89.94 96 GLU A C 1
ATOM 748 O O . GLU A 1 96 ? 14.863 -7.716 -15.416 1.00 89.94 96 GLU A O 1
ATOM 753 N N . SER A 1 97 ? 13.224 -6.368 -14.676 1.00 84.12 97 SER A N 1
ATOM 754 C CA . SER A 1 97 ? 12.515 -6.229 -15.962 1.00 84.12 97 SER A CA 1
ATOM 755 C C . SER A 1 97 ? 13.073 -5.121 -16.865 1.00 84.12 97 SER A C 1
ATOM 757 O O . SER A 1 97 ? 12.677 -5.007 -18.024 1.00 84.12 97 SER A O 1
ATOM 759 N N . SER A 1 98 ? 13.930 -4.252 -16.321 1.00 78.69 98 SER A N 1
ATOM 760 C CA . SER A 1 98 ? 14.566 -3.141 -17.046 1.00 78.69 98 SER A CA 1
ATOM 761 C C . SER A 1 98 ? 15.908 -3.503 -17.692 1.00 78.69 98 SER A C 1
ATOM 763 O O . SER A 1 98 ? 16.439 -2.693 -18.453 1.00 78.69 98 SER A O 1
ATOM 765 N N . LYS A 1 99 ? 16.451 -4.682 -17.362 1.00 71.25 99 LYS A N 1
ATOM 766 C CA . LYS A 1 99 ? 17.666 -5.257 -17.955 1.00 71.25 99 LYS A CA 1
ATOM 767 C C . LYS A 1 99 ? 17.347 -5.912 -19.293 1.00 71.25 99 LYS A C 1
ATOM 769 O O . LYS A 1 99 ? 18.199 -5.780 -20.196 1.00 71.25 99 LYS A O 1
#

pLDDT: mean 88.93, std 10.47, range [41.84, 97.19]

Sequence (99 aa):
VSRKELAKEAAPEVLRWLAENPGKSLREAVEALGLKPVELGEVEAKIRELAEKYGDLLRSNPRKAVSIIMGDLMKVYRGRVDGAKLYQMVSKIVEESSK

Foldseek 3Di:
DDDPQKAPQCVVQLVVVCVVPPPDDSVVSCVVVVLGADDVVVLLVLLLVLCVVCLVCLQVPVPVSLVVSLVVVCVPCGGNDHSVVSSVSNSVVSVVSND

Mean predicted aligned error: 5.04 Å

Solvent-accessible surface area (backbone atoms only — not comparable to full-atom values): 5683 Å² total; per-residue (Å²): 141,92,65,95,67,58,18,79,74,26,52,66,58,46,52,50,50,42,71,78,36,75,94,59,52,72,67,56,38,34,62,75,69,64,29,55,75,66,60,67,66,61,55,50,54,52,48,51,56,49,47,62,76,39,44,70,42,28,60,77,38,47,70,60,36,51,54,52,52,48,56,58,47,49,76,75,36,59,20,33,46,40,66,68,62,52,50,53,56,46,51,53,53,49,55,67,70,43,112

Radius of gyration: 15.86 Å; Cα contacts (8 Å, |Δi|>4): 91; chains: 1; bounding box: 37×21×43 Å

Secondary structure (DSSP, 8-state):
---TTS-GGGHHHHHHHHHHSTT--HHHHHHHTT-PPPPHHHHHHHHHHHHHHTHHHHHH-HHHHHHHHHHHHHHHHTTTS-HHHHHHHHHHHHHHHH-